Protein AF-A0A397F4S8-F1 (afdb_monomer_lite)

Foldseek 3Di:
DDADQPPRADDDPDDDDPQADPDQEDEAEDAEQFQLRHVLVVVVVVVVNPHNAYEYEYAEYEPNSVVVSCVRCVRYHYDYNYYAHDADPSRAGVVHDPDPVCVVPVVPPVVCVVPDDDDDDDDDDD

Secondary structure (DSSP, 8-state):
-EE-TTT--EE-------SS---SEEEEE-SEESSSHHHHHHHHHHHHHT-SEEEEEEEEEEHHHHHHHHHH-TT-EEEEEEEESEE-TTS-EESS-S-HHHHHHT--TTTTTTTT----PPP---

Organism: Aphanomyces astaci (NCBI:txid112090)

Radius of gyration: 17.01 Å; chains: 1; bounding box: 32×42×45 Å

Sequence (126 aa):
MYRNSNSLLPVQYYNKLPKECHIDCAIVLEPLINTAGTIIATVAILKVWGVSQIKIISTIASKDGLKDLFAKHPDVEVIVAAIDDTLSESGVIVPGLGDAGDRQFDTDVHHISENGGNHKRKHSEE

pLDDT: mean 86.49, std 18.73, range [33.94, 98.81]

Structure (mmCIF, N/CA/C/O backbone):
data_AF-A0A397F4S8-F1
#
_entry.id   AF-A0A397F4S8-F1
#
loop_
_atom_site.group_PDB
_atom_site.id
_atom_site.type_symbol
_atom_site.label_atom_id
_atom_site.label_alt_id
_atom_site.label_comp_id
_atom_site.label_asym_id
_atom_site.label_entity_id
_atom_site.label_seq_id
_atom_site.pdbx_PDB_ins_code
_atom_site.Cartn_x
_atom_site.Cartn_y
_atom_site.Cartn_z
_atom_site.occupancy
_atom_site.B_iso_or_equiv
_atom_site.auth_seq_id
_atom_site.auth_comp_id
_atom_site.auth_asym_id
_atom_site.auth_atom_id
_atom_site.pdbx_PDB_model_num
ATOM 1 N N . MET A 1 1 ? 1.514 10.896 2.230 1.00 87.50 1 MET A N 1
ATOM 2 C CA . MET A 1 1 ? 2.889 10.354 2.160 1.00 87.50 1 MET A CA 1
ATOM 3 C C . MET A 1 1 ? 3.549 10.871 0.898 1.00 87.50 1 MET A C 1
ATOM 5 O O . MET A 1 1 ? 2.827 11.134 -0.051 1.00 87.50 1 MET A O 1
ATOM 9 N N . TYR A 1 2 ? 4.871 10.996 0.872 1.00 85.06 2 TYR A N 1
ATOM 10 C CA . TYR A 1 2 ? 5.637 11.044 -0.379 1.00 85.06 2 TYR A CA 1
ATOM 11 C C . TYR A 1 2 ? 6.850 10.119 -0.265 1.00 85.06 2 TYR A C 1
ATOM 13 O O . TYR A 1 2 ? 7.223 9.719 0.841 1.00 85.06 2 TYR A O 1
ATOM 21 N N . ARG A 1 3 ? 7.447 9.757 -1.400 1.00 80.75 3 ARG A N 1
ATOM 22 C CA . ARG A 1 3 ? 8.646 8.919 -1.448 1.00 80.75 3 ARG A CA 1
ATOM 23 C C . ARG A 1 3 ? 9.876 9.808 -1.577 1.00 80.75 3 ARG A C 1
ATOM 25 O O . ARG A 1 3 ? 9.936 10.643 -2.475 1.00 80.75 3 ARG A O 1
ATOM 32 N N . ASN A 1 4 ? 10.858 9.634 -0.699 1.00 81.69 4 ASN A N 1
ATOM 33 C CA . ASN A 1 4 ? 12.148 10.291 -0.884 1.00 81.69 4 ASN A CA 1
ATOM 34 C C . ASN A 1 4 ? 12.861 9.661 -2.093 1.00 81.69 4 ASN A C 1
ATOM 36 O O . ASN A 1 4 ? 13.007 8.441 -2.148 1.00 81.69 4 ASN A O 1
ATOM 40 N N . SER A 1 5 ? 13.310 10.474 -3.047 1.00 75.19 5 SER A N 1
ATOM 41 C CA . SER A 1 5 ? 13.925 9.998 -4.294 1.00 75.19 5 SER A CA 1
ATOM 42 C C . SER A 1 5 ? 15.255 9.266 -4.090 1.00 75.19 5 SER A C 1
ATOM 44 O O . SER A 1 5 ? 15.596 8.406 -4.893 1.00 75.19 5 SER A O 1
ATOM 46 N N . ASN A 1 6 ? 15.990 9.569 -3.015 1.00 76.56 6 ASN A N 1
ATOM 47 C CA . ASN A 1 6 ? 17.304 8.984 -2.746 1.00 76.56 6 ASN A CA 1
ATOM 48 C C . ASN A 1 6 ? 17.209 7.694 -1.924 1.00 76.56 6 ASN A C 1
ATOM 50 O O . ASN A 1 6 ? 17.920 6.735 -2.199 1.00 76.56 6 ASN A O 1
ATOM 54 N N . SER A 1 7 ? 16.358 7.667 -0.892 1.00 77.94 7 SER A N 1
ATOM 55 C CA . SER A 1 7 ? 16.240 6.507 0.006 1.00 77.94 7 SER A CA 1
ATOM 56 C C . SER A 1 7 ? 15.108 5.554 -0.363 1.00 77.94 7 SER A C 1
ATOM 58 O O . SER A 1 7 ? 15.044 4.452 0.174 1.00 77.94 7 SER A O 1
ATOM 60 N N . LEU A 1 8 ? 14.187 5.986 -1.230 1.00 71.75 8 LEU A N 1
ATOM 61 C CA . LEU A 1 8 ? 12.955 5.280 -1.582 1.00 71.75 8 LEU A CA 1
ATOM 62 C C . LEU A 1 8 ? 12.014 5.005 -0.396 1.00 71.75 8 LEU A C 1
ATOM 64 O O . LEU A 1 8 ? 11.013 4.301 -0.566 1.00 71.75 8 LEU A O 1
ATOM 68 N N . LEU A 1 9 ? 12.298 5.589 0.773 1.00 80.00 9 LEU A N 1
ATOM 69 C CA . LEU A 1 9 ? 11.508 5.438 1.988 1.00 80.00 9 LEU A CA 1
ATOM 70 C C . LEU A 1 9 ? 10.304 6.394 1.996 1.00 80.00 9 LEU A C 1
ATOM 72 O O . LEU A 1 9 ? 10.394 7.516 1.478 1.00 80.00 9 LEU A O 1
ATOM 76 N N . PRO A 1 10 ? 9.181 5.975 2.605 1.00 85.12 10 PRO A N 1
ATOM 77 C CA . PRO A 1 10 ? 8.017 6.828 2.779 1.00 85.12 10 PRO A CA 1
ATOM 78 C C . PRO A 1 10 ? 8.275 7.902 3.841 1.00 85.12 10 PRO A C 1
ATOM 80 O O . PRO A 1 10 ? 8.809 7.624 4.914 1.00 85.12 10 PRO A O 1
ATOM 83 N N . VAL A 1 11 ? 7.835 9.126 3.560 1.00 88.06 11 VAL A N 1
ATOM 84 C CA . VAL A 1 11 ? 7.856 10.250 4.500 1.00 88.06 11 VAL A CA 1
ATOM 85 C C . VAL A 1 11 ? 6.435 10.778 4.692 1.00 88.06 11 VAL A C 1
ATOM 87 O O . VAL A 1 11 ? 5.714 11.082 3.730 1.00 88.06 11 VAL A O 1
ATOM 90 N N . GLN A 1 12 ? 6.018 10.903 5.953 1.00 91.56 12 GLN A N 1
ATOM 91 C CA . GLN A 1 12 ? 4.735 11.505 6.297 1.00 91.56 12 GLN A CA 1
ATOM 92 C C . GLN A 1 12 ? 4.824 13.024 6.175 1.00 91.56 12 GLN A C 1
ATOM 94 O O . GLN A 1 12 ? 5.394 13.694 7.025 1.00 91.56 12 GLN A O 1
ATOM 99 N N . TYR A 1 13 ? 4.226 13.558 5.113 1.00 92.44 13 TYR A N 1
ATOM 100 C CA . TYR A 1 13 ? 4.112 15.002 4.897 1.00 92.44 13 TYR A CA 1
ATOM 101 C C . TYR A 1 13 ? 2.849 15.602 5.526 1.00 92.44 13 TYR A C 1
ATOM 103 O O . TYR A 1 13 ? 2.898 16.656 6.146 1.00 92.44 13 TYR A O 1
ATOM 111 N N . TYR A 1 14 ? 1.715 14.913 5.399 1.00 94.81 14 TYR A N 1
ATOM 112 C CA . TYR A 1 14 ? 0.423 15.394 5.877 1.00 94.81 14 TYR A CA 1
ATOM 113 C C . TYR A 1 14 ? -0.446 14.229 6.348 1.00 94.81 14 TYR A C 1
ATOM 115 O O . TYR A 1 14 ? -0.464 13.171 5.714 1.00 94.81 14 TYR A O 1
ATOM 123 N N . ASN A 1 15 ? -1.160 14.435 7.455 1.00 94.50 15 ASN A N 1
ATOM 124 C CA . ASN A 1 15 ? -2.146 13.510 8.000 1.00 94.50 15 ASN A CA 1
ATOM 125 C C . ASN A 1 15 ? -3.276 14.326 8.648 1.00 94.50 15 ASN A C 1
ATOM 127 O O . ASN A 1 15 ? -3.011 15.195 9.477 1.00 94.50 15 ASN A O 1
ATOM 131 N N . LYS A 1 16 ? -4.521 14.055 8.246 1.00 95.75 16 LYS A N 1
ATOM 132 C CA . LYS A 1 16 ? -5.729 14.737 8.737 1.00 95.75 16 LYS A CA 1
ATOM 133 C C . LYS A 1 16 ? -6.779 13.759 9.261 1.00 95.75 16 LYS A C 1
ATOM 135 O O . LYS A 1 16 ? -7.976 14.026 9.160 1.00 95.75 16 LYS A O 1
ATOM 140 N N . LEU A 1 17 ? -6.344 12.608 9.767 1.00 96.75 17 LEU A N 1
ATOM 141 C CA . LEU A 1 17 ? -7.247 11.700 10.459 1.00 96.75 17 LEU A CA 1
ATOM 142 C C . LEU A 1 17 ? -7.894 12.430 11.653 1.00 96.75 17 LEU A C 1
ATOM 144 O O . LEU A 1 17 ? -7.229 13.240 12.311 1.00 96.75 17 LEU A O 1
ATOM 148 N N . PRO A 1 18 ? -9.185 12.184 11.934 1.00 95.75 18 PRO A N 1
ATOM 149 C CA . PRO A 1 18 ? -9.815 12.643 13.166 1.00 95.75 18 PRO A CA 1
ATOM 150 C C . PRO A 1 18 ? -9.013 12.212 14.400 1.00 95.75 18 PRO A C 1
ATOM 152 O O . PRO A 1 18 ? -8.300 11.213 14.366 1.00 95.75 18 PRO A O 1
ATOM 155 N N . LYS A 1 19 ? -9.145 12.939 15.515 1.00 95.06 19 LYS A N 1
ATOM 156 C CA . LYS A 1 19 ? -8.425 12.599 16.758 1.00 95.06 19 LYS A CA 1
ATOM 157 C C . LYS A 1 19 ? -8.774 11.205 17.285 1.00 95.06 19 LYS A C 1
ATOM 159 O O . LYS A 1 19 ? -7.918 10.552 17.869 1.00 95.06 19 LYS A O 1
ATOM 164 N N . GLU A 1 20 ? -10.011 10.776 17.065 1.00 95.69 20 GLU A N 1
ATOM 165 C CA . GLU A 1 20 ? -10.548 9.492 17.503 1.00 95.69 20 GLU A CA 1
ATOM 166 C C . GLU A 1 20 ? -11.076 8.713 16.294 1.00 95.69 20 GLU A C 1
ATOM 168 O O . GLU A 1 20 ? -11.628 9.296 15.355 1.00 95.69 20 GLU A O 1
ATOM 173 N N . CYS A 1 21 ? -10.887 7.395 16.302 1.00 96.94 21 CYS A N 1
ATOM 174 C CA . CYS A 1 21 ? -11.412 6.516 15.267 1.00 96.94 21 CYS A CA 1
ATOM 175 C C . CYS A 1 21 ? -12.827 6.058 15.639 1.00 96.94 21 CYS A C 1
ATOM 177 O O . CYS A 1 21 ? -13.024 5.358 16.630 1.00 96.94 21 CYS A O 1
ATOM 179 N N . HIS A 1 22 ? -13.812 6.454 14.831 1.00 96.06 22 HIS A N 1
ATOM 180 C CA . HIS A 1 22 ? -15.219 6.055 14.979 1.00 96.06 22 HIS A CA 1
ATOM 181 C C . HIS A 1 22 ? -15.742 5.308 13.746 1.00 96.06 22 HIS A C 1
ATOM 183 O O . HIS A 1 22 ? -16.940 5.320 13.473 1.00 96.06 22 HIS A O 1
ATOM 189 N N . ILE A 1 23 ? -14.838 4.728 12.956 1.00 96.31 23 ILE A N 1
ATOM 190 C CA . ILE A 1 23 ? -15.185 3.953 11.767 1.00 96.31 23 ILE A CA 1
ATOM 191 C C . ILE A 1 23 ? -14.646 2.537 11.910 1.00 96.31 23 ILE A C 1
ATOM 193 O O . ILE A 1 23 ? -13.576 2.330 12.477 1.00 96.31 23 ILE A O 1
ATOM 197 N N . ASP A 1 24 ? -15.357 1.579 11.330 1.00 96.00 24 ASP A N 1
ATOM 198 C CA . ASP A 1 24 ? -14.953 0.174 11.383 1.00 96.00 24 ASP A CA 1
ATOM 199 C C . ASP A 1 24 ? -14.034 -0.211 10.215 1.00 96.00 24 ASP A C 1
ATOM 201 O O . ASP A 1 24 ? -13.190 -1.092 10.343 1.00 96.00 24 ASP A O 1
ATOM 205 N N . CYS A 1 25 ? -14.158 0.466 9.069 1.00 97.94 25 CYS A N 1
ATOM 206 C CA . CYS A 1 25 ? -13.406 0.138 7.860 1.00 97.94 25 CYS A CA 1
ATOM 207 C C . CYS A 1 25 ? -12.764 1.377 7.233 1.00 97.94 25 CYS A C 1
ATOM 209 O O . CYS A 1 25 ? -13.452 2.335 6.880 1.00 97.94 25 CYS A O 1
ATOM 211 N N . ALA A 1 26 ? -11.452 1.319 7.013 1.00 98.25 26 ALA A N 1
ATOM 212 C CA . ALA A 1 26 ? -10.716 2.272 6.193 1.00 98.25 26 ALA A CA 1
ATOM 213 C C . ALA A 1 26 ? -10.454 1.677 4.805 1.00 98.25 26 ALA A C 1
ATOM 215 O O . ALA A 1 26 ? -9.978 0.548 4.683 1.00 98.25 26 ALA A O 1
ATOM 216 N N . ILE A 1 27 ? -10.736 2.452 3.758 1.00 98.50 27 ILE A N 1
ATOM 217 C CA . ILE A 1 27 ? -10.388 2.106 2.377 1.00 98.50 27 ILE A CA 1
ATOM 218 C C . ILE A 1 27 ? -9.244 3.018 1.943 1.00 98.50 27 ILE A C 1
ATOM 220 O O . ILE A 1 27 ? -9.407 4.236 1.882 1.00 98.50 27 ILE A O 1
ATOM 224 N N . VAL A 1 28 ? -8.089 2.430 1.648 1.00 98.31 28 VAL A N 1
ATOM 225 C CA . VAL A 1 28 ? -6.920 3.140 1.129 1.00 98.31 28 VAL A CA 1
ATOM 226 C C . VAL A 1 28 ? -6.917 3.043 -0.389 1.00 98.31 28 VAL A C 1
ATOM 228 O O . VAL A 1 28 ? -6.953 1.945 -0.944 1.00 98.31 28 VAL A O 1
ATOM 231 N N . LEU A 1 29 ? -6.872 4.195 -1.053 1.00 97.94 29 LEU A N 1
ATOM 232 C CA . LEU A 1 29 ? -6.755 4.292 -2.504 1.00 97.94 29 LEU A CA 1
ATOM 233 C C . LEU A 1 29 ? -5.288 4.538 -2.856 1.00 97.94 29 LEU A C 1
ATOM 235 O O . LEU A 1 29 ? -4.753 5.603 -2.557 1.00 97.94 29 LEU A O 1
ATOM 239 N N . GLU A 1 30 ? -4.649 3.548 -3.468 1.00 96.06 30 GLU A N 1
ATOM 240 C CA . GLU A 1 30 ? -3.234 3.583 -3.839 1.00 96.06 30 GLU A CA 1
ATOM 241 C C . GLU A 1 30 ? -3.115 3.150 -5.304 1.00 96.06 30 GLU A C 1
ATOM 243 O O . GLU A 1 30 ? -3.223 1.955 -5.583 1.00 96.06 30 GLU A O 1
ATOM 248 N N . PRO A 1 31 ? -2.914 4.070 -6.266 1.00 95.12 31 PRO A N 1
ATOM 249 C CA . PRO A 1 31 ? -2.907 3.719 -7.685 1.00 95.12 31 PRO A CA 1
ATOM 250 C C . PRO A 1 31 ? -1.912 2.608 -8.035 1.00 95.12 31 PRO A C 1
ATOM 252 O O . PRO A 1 31 ? -2.223 1.773 -8.887 1.00 95.12 31 PRO A O 1
ATOM 255 N N . LEU A 1 32 ? -0.755 2.585 -7.358 1.00 95.25 32 LEU A N 1
ATOM 256 C CA . LEU A 1 32 ? 0.338 1.657 -7.627 1.00 95.25 32 LEU A CA 1
ATOM 257 C C . LEU A 1 32 ? 0.968 1.086 -6.354 1.00 95.25 32 LEU A C 1
ATOM 259 O O . LEU A 1 32 ? 1.485 1.820 -5.514 1.00 95.25 32 LEU A O 1
ATOM 263 N N . ILE A 1 33 ? 1.036 -0.242 -6.258 1.00 96.56 33 ILE A N 1
ATOM 264 C CA . ILE A 1 33 ? 1.804 -0.931 -5.211 1.00 96.56 33 ILE A CA 1
ATOM 265 C C . ILE A 1 33 ? 3.122 -1.440 -5.811 1.00 96.56 33 ILE A C 1
ATOM 267 O O . ILE A 1 33 ? 3.230 -2.593 -6.232 1.00 96.56 33 ILE A O 1
ATOM 271 N N . ASN A 1 34 ? 4.138 -0.565 -5.843 1.00 94.94 34 ASN A N 1
ATOM 272 C CA . ASN A 1 34 ? 5.494 -0.906 -6.298 1.00 94.94 34 ASN A CA 1
ATOM 273 C C . ASN A 1 34 ? 6.231 -1.708 -5.211 1.00 94.94 34 ASN A C 1
ATOM 275 O O . ASN A 1 34 ? 5.891 -2.850 -4.954 1.00 94.94 34 ASN A O 1
ATOM 279 N N . THR A 1 35 ? 7.181 -1.105 -4.489 1.00 93.75 35 THR A N 1
ATOM 280 C CA . THR A 1 35 ? 7.921 -1.747 -3.381 1.00 93.75 35 THR A CA 1
ATOM 281 C C . THR A 1 35 ? 7.136 -1.783 -2.060 1.00 93.75 35 THR A C 1
ATOM 283 O O . THR A 1 35 ? 7.721 -1.937 -0.995 1.00 93.75 35 THR A O 1
ATOM 286 N N . ALA A 1 36 ? 5.833 -1.491 -2.099 1.00 95.44 36 ALA A N 1
ATOM 287 C CA . ALA A 1 36 ? 4.904 -1.408 -0.966 1.00 95.44 36 ALA A CA 1
ATOM 288 C C . ALA A 1 36 ? 5.259 -0.482 0.223 1.00 95.44 36 ALA A C 1
ATOM 290 O O . ALA A 1 36 ? 4.459 -0.355 1.147 1.00 95.44 36 ALA A O 1
ATOM 291 N N . GLY A 1 37 ? 6.391 0.228 0.213 1.00 94.06 37 GLY A N 1
ATOM 292 C CA . GLY A 1 37 ? 6.833 1.048 1.350 1.00 94.06 37 GLY A CA 1
ATOM 293 C C . GLY A 1 37 ? 5.789 2.072 1.818 1.00 94.06 37 GLY A C 1
ATOM 294 O O . GLY A 1 37 ? 5.485 2.151 3.008 1.00 94.06 37 GLY A O 1
ATOM 295 N N . THR A 1 38 ? 5.183 2.809 0.882 1.00 95.00 38 THR A N 1
ATOM 296 C CA . THR A 1 38 ? 4.136 3.803 1.179 1.00 95.00 38 THR A CA 1
ATOM 297 C C . THR A 1 38 ? 2.885 3.175 1.783 1.00 95.00 38 THR A C 1
ATOM 299 O O . THR A 1 38 ? 2.370 3.678 2.787 1.00 95.00 38 THR A O 1
ATOM 302 N N . ILE A 1 39 ? 2.398 2.075 1.203 1.00 97.56 39 ILE A N 1
ATOM 303 C CA . ILE A 1 39 ? 1.163 1.445 1.667 1.00 97.56 39 ILE A CA 1
ATOM 304 C C . ILE A 1 39 ? 1.364 0.743 3.015 1.00 97.56 39 ILE A C 1
ATOM 306 O O . ILE A 1 39 ? 0.509 0.864 3.884 1.00 97.56 39 ILE A O 1
ATOM 310 N N . ILE A 1 40 ? 2.530 0.133 3.256 1.00 98.12 40 ILE A N 1
ATOM 311 C CA . ILE A 1 40 ? 2.907 -0.433 4.562 1.00 98.12 40 ILE A CA 1
ATOM 312 C C . ILE A 1 40 ? 2.914 0.660 5.640 1.00 98.12 40 ILE A C 1
ATOM 314 O O . ILE A 1 40 ? 2.295 0.504 6.691 1.00 98.12 40 ILE A O 1
ATOM 318 N N . ALA A 1 41 ? 3.550 1.806 5.375 1.00 96.94 41 ALA A N 1
ATOM 319 C CA . ALA A 1 41 ? 3.557 2.920 6.324 1.00 96.94 41 ALA A CA 1
ATOM 320 C C . ALA A 1 41 ? 2.143 3.474 6.583 1.00 96.94 41 ALA A C 1
ATOM 322 O O . ALA A 1 41 ? 1.789 3.779 7.721 1.00 96.94 41 ALA A O 1
ATOM 323 N N . THR A 1 42 ? 1.318 3.568 5.538 1.00 97.88 42 THR A N 1
ATOM 324 C CA . THR A 1 42 ? -0.077 4.021 5.645 1.00 97.88 42 THR A CA 1
ATOM 325 C C . THR A 1 42 ? -0.924 3.062 6.483 1.00 97.88 42 THR A C 1
ATOM 327 O O . THR A 1 42 ? -1.640 3.507 7.380 1.00 97.88 42 THR A O 1
ATOM 330 N N . VAL A 1 43 ? -0.810 1.751 6.254 1.00 98.31 43 VAL A N 1
ATOM 331 C CA . VAL A 1 43 ? -1.500 0.724 7.048 1.00 98.31 43 VAL A CA 1
ATOM 332 C C . VAL A 1 43 ? -1.076 0.798 8.514 1.00 98.31 43 VAL A C 1
ATOM 334 O O . VAL A 1 43 ? -1.936 0.787 9.392 1.00 98.31 43 VAL A O 1
ATOM 337 N N . ALA A 1 44 ? 0.222 0.936 8.800 1.00 97.75 44 ALA A N 1
ATOM 338 C CA . ALA A 1 44 ? 0.712 1.079 10.169 1.00 97.75 44 ALA A CA 1
ATOM 339 C C . ALA A 1 44 ? 0.086 2.289 10.888 1.00 97.75 44 ALA A C 1
ATOM 341 O O . ALA A 1 44 ? -0.348 2.166 12.032 1.00 97.75 44 ALA A O 1
ATOM 342 N N . ILE A 1 45 ? -0.034 3.433 10.207 1.00 97.44 45 ILE A N 1
ATOM 343 C CA . ILE A 1 45 ? -0.697 4.629 10.751 1.00 97.44 45 ILE A CA 1
ATOM 344 C C . ILE A 1 45 ? -2.176 4.381 11.028 1.00 97.44 45 ILE A C 1
ATOM 346 O O . ILE A 1 45 ? -2.661 4.771 12.085 1.00 97.44 45 ILE A O 1
ATOM 350 N N . LEU A 1 46 ? -2.896 3.736 10.108 1.00 98.06 46 LEU A N 1
ATOM 351 C CA . LEU A 1 46 ? -4.319 3.447 10.290 1.00 98.06 46 LEU A CA 1
ATOM 352 C C . LEU A 1 46 ? -4.563 2.491 11.463 1.00 98.06 46 LEU A C 1
ATOM 354 O O . LEU A 1 46 ? -5.484 2.712 12.248 1.00 98.06 46 LEU A O 1
ATOM 358 N N . LYS A 1 47 ? -3.701 1.485 11.641 1.00 97.62 47 LYS A N 1
ATOM 359 C CA . LYS A 1 47 ? -3.762 0.590 12.804 1.00 97.62 47 LYS A CA 1
ATOM 360 C C . LYS A 1 47 ? -3.505 1.328 14.115 1.00 97.62 47 LYS A C 1
ATOM 362 O O . LYS A 1 47 ? -4.223 1.104 15.080 1.00 97.62 47 LYS A O 1
ATOM 367 N N . VAL A 1 48 ? -2.517 2.228 14.146 1.00 97.19 48 VAL A N 1
ATOM 368 C CA . VAL A 1 48 ? -2.260 3.087 15.318 1.00 97.19 48 VAL A CA 1
ATOM 369 C C . VAL A 1 48 ? -3.435 4.028 15.584 1.00 97.19 48 VAL A C 1
ATOM 371 O O . VAL A 1 48 ? -3.767 4.273 16.739 1.00 97.19 48 VAL A O 1
ATOM 374 N N . TRP A 1 49 ? -4.081 4.535 14.533 1.00 98.00 49 TRP A N 1
ATOM 375 C CA . TRP A 1 49 ? -5.278 5.365 14.655 1.00 98.00 49 TRP A CA 1
ATOM 376 C C . TRP A 1 49 ? -6.471 4.599 15.249 1.00 98.00 49 TRP A C 1
ATOM 378 O O . TRP A 1 49 ? -7.305 5.207 15.915 1.00 98.00 49 TRP A O 1
ATOM 388 N N . GLY A 1 50 ? -6.515 3.274 15.077 1.00 97.94 50 GLY A N 1
ATOM 389 C CA . GLY A 1 50 ? -7.446 2.383 15.774 1.00 97.94 50 GLY A CA 1
ATOM 390 C C . GLY A 1 50 ? -8.534 1.761 14.901 1.00 97.94 50 GLY A C 1
ATOM 391 O O . GLY A 1 50 ? -9.459 1.164 15.445 1.00 97.94 50 GLY A O 1
ATOM 392 N N . VAL A 1 51 ? -8.446 1.874 13.569 1.00 98.19 51 VAL A N 1
ATOM 393 C CA . VAL A 1 51 ? -9.419 1.219 12.679 1.00 98.19 51 VAL A CA 1
ATOM 394 C C . VAL A 1 51 ? -9.237 -0.300 12.705 1.00 98.19 51 VAL A C 1
ATOM 396 O O . VAL A 1 51 ? -8.109 -0.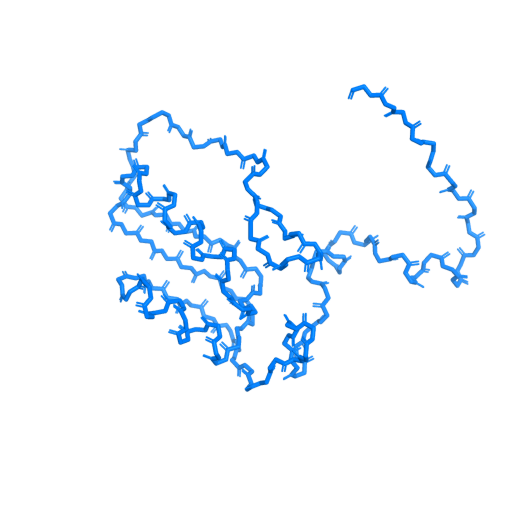797 12.707 1.00 98.19 51 VAL A O 1
ATOM 399 N N . SER A 1 52 ? -10.344 -1.042 12.716 1.00 96.06 52 SER A N 1
ATOM 400 C CA . SER A 1 52 ? -10.335 -2.502 12.854 1.00 96.06 52 SER A CA 1
ATOM 401 C C . SER A 1 52 ? -10.181 -3.238 11.522 1.00 96.06 52 SER A C 1
ATOM 403 O O . SER A 1 52 ? -9.550 -4.293 11.483 1.00 96.06 52 SER A O 1
ATOM 405 N N . GLN A 1 53 ? -10.707 -2.684 10.426 1.00 98.38 53 GLN A N 1
ATOM 406 C CA . GLN A 1 53 ? -10.597 -3.256 9.086 1.00 98.38 53 GLN A CA 1
ATOM 407 C C . GLN A 1 53 ? -9.939 -2.279 8.108 1.00 98.38 53 GLN A C 1
ATOM 409 O O . GLN A 1 53 ? -10.297 -1.103 8.033 1.00 98.38 53 GLN A O 1
ATOM 414 N N . ILE A 1 54 ? -8.990 -2.778 7.314 1.00 98.75 54 ILE A N 1
ATOM 415 C CA . ILE A 1 54 ? -8.318 -1.996 6.273 1.00 98.75 54 ILE A CA 1
ATOM 416 C C . ILE A 1 54 ? -8.426 -2.736 4.943 1.00 98.75 54 ILE A C 1
ATOM 418 O O . ILE A 1 54 ? -8.000 -3.887 4.822 1.00 98.75 54 ILE A O 1
ATOM 422 N N . LYS A 1 55 ? -8.971 -2.047 3.941 1.00 98.81 55 LYS A N 1
ATOM 423 C CA . LYS A 1 55 ? -9.005 -2.493 2.549 1.00 98.81 55 LYS A CA 1
ATOM 424 C C . LYS A 1 55 ? -8.148 -1.574 1.697 1.00 98.81 55 LYS A C 1
ATOM 426 O O . LYS A 1 55 ? -8.167 -0.361 1.884 1.00 98.81 55 LYS A O 1
ATOM 431 N N . ILE A 1 56 ? -7.425 -2.140 0.747 1.00 98.81 56 ILE A N 1
ATOM 432 C CA . ILE A 1 56 ? -6.559 -1.409 -0.173 1.00 98.81 56 ILE A CA 1
ATOM 433 C C . ILE A 1 56 ? -7.082 -1.646 -1.583 1.00 98.81 56 ILE A C 1
ATOM 435 O O . ILE A 1 56 ? -7.264 -2.791 -1.991 1.00 98.81 56 ILE A O 1
ATOM 439 N N . ILE A 1 57 ? -7.321 -0.565 -2.320 1.00 98.69 57 ILE A N 1
ATOM 440 C CA . ILE A 1 57 ? -7.738 -0.613 -3.721 1.00 98.69 57 ILE A CA 1
ATOM 441 C C . ILE A 1 57 ? -6.615 -0.032 -4.569 1.00 98.69 57 ILE A C 1
ATOM 443 O O . ILE A 1 57 ? -6.182 1.100 -4.336 1.00 98.69 57 ILE A O 1
ATOM 447 N N . SER A 1 58 ? -6.166 -0.812 -5.551 1.00 98.06 58 SER A N 1
ATOM 448 C CA . SER A 1 58 ? -5.079 -0.437 -6.448 1.00 98.06 58 SER A CA 1
ATOM 449 C C . SER A 1 58 ? -5.354 -0.817 -7.89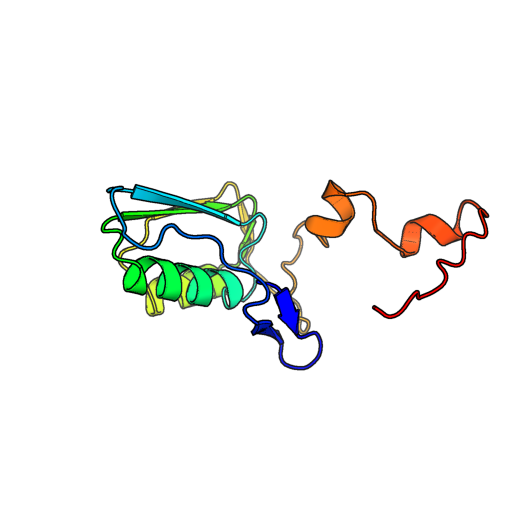8 1.00 98.06 58 SER A C 1
ATOM 451 O O . SER A 1 58 ? -6.083 -1.768 -8.185 1.00 98.06 58 SER A O 1
ATOM 453 N N . THR A 1 59 ? -4.761 -0.078 -8.831 1.00 97.00 59 THR A N 1
ATOM 454 C CA . THR A 1 59 ? -4.868 -0.386 -10.259 1.00 97.00 59 THR A CA 1
ATOM 455 C C . THR A 1 59 ? -3.869 -1.476 -10.634 1.00 97.00 59 THR A C 1
ATOM 457 O O . THR A 1 59 ? -4.255 -2.483 -11.224 1.00 97.00 59 THR A O 1
ATOM 460 N N . ILE A 1 60 ? -2.595 -1.301 -10.262 1.00 97.00 60 ILE A N 1
ATOM 461 C CA . ILE A 1 60 ? -1.515 -2.250 -10.562 1.00 97.00 60 ILE A CA 1
ATOM 462 C C . ILE A 1 60 ? -0.660 -2.465 -9.314 1.00 97.00 60 ILE A C 1
ATOM 464 O O . ILE A 1 60 ? -0.268 -1.513 -8.638 1.00 97.00 60 ILE A O 1
ATOM 468 N N . ALA A 1 61 ? -0.318 -3.718 -9.036 1.00 97.44 61 ALA A N 1
ATOM 469 C CA . ALA A 1 61 ? 0.639 -4.078 -8.000 1.00 97.44 61 ALA A CA 1
ATOM 470 C C . ALA A 1 61 ? 1.748 -4.966 -8.566 1.00 97.44 61 ALA A C 1
ATOM 472 O O . ALA A 1 61 ? 1.511 -5.756 -9.476 1.00 97.44 61 ALA A O 1
ATOM 473 N N . SER A 1 62 ? 2.951 -4.879 -8.000 1.00 96.81 62 SER A N 1
ATOM 474 C CA . SER A 1 62 ? 3.988 -5.879 -8.266 1.00 96.81 62 SER A CA 1
ATOM 475 C C . SER A 1 62 ? 3.822 -7.104 -7.367 1.00 96.81 62 SER A C 1
ATOM 477 O O . SER A 1 62 ? 3.386 -6.983 -6.216 1.00 96.81 62 SER A O 1
ATOM 479 N N . LYS A 1 63 ? 4.229 -8.283 -7.857 1.00 95.25 63 LYS A N 1
ATOM 480 C CA . LYS A 1 63 ? 4.303 -9.508 -7.039 1.00 95.25 63 LYS A CA 1
ATOM 481 C C . LYS A 1 63 ? 5.121 -9.305 -5.757 1.00 95.25 63 LYS A C 1
ATOM 483 O O . LYS A 1 63 ? 4.661 -9.687 -4.680 1.00 95.25 63 LYS A O 1
ATOM 488 N N . ASP A 1 64 ? 6.291 -8.677 -5.859 1.00 94.81 64 ASP A N 1
ATOM 489 C CA . ASP A 1 64 ? 7.170 -8.424 -4.710 1.00 94.81 64 ASP A CA 1
ATOM 490 C C . ASP A 1 64 ? 6.554 -7.429 -3.719 1.00 94.81 64 ASP A C 1
ATOM 492 O O . ASP A 1 64 ? 6.564 -7.668 -2.513 1.00 94.81 64 ASP A O 1
ATOM 496 N N . GLY A 1 65 ? 5.915 -6.368 -4.216 1.00 95.88 65 GLY A N 1
ATOM 497 C CA . GLY A 1 65 ? 5.186 -5.414 -3.383 1.00 95.88 65 GLY A CA 1
ATOM 498 C C . GLY A 1 65 ? 4.065 -6.060 -2.577 1.00 95.88 65 GLY A C 1
ATOM 499 O O . GLY A 1 65 ? 3.952 -5.830 -1.374 1.00 95.88 65 GLY A O 1
ATOM 500 N N . LEU A 1 66 ? 3.245 -6.902 -3.213 1.00 97.88 66 LEU A N 1
ATOM 501 C CA . LEU A 1 66 ? 2.191 -7.635 -2.508 1.00 97.88 66 LEU A CA 1
ATOM 502 C C . LEU A 1 66 ? 2.771 -8.591 -1.465 1.00 97.88 66 LEU A C 1
ATOM 504 O O . LEU A 1 66 ? 2.268 -8.650 -0.344 1.00 97.88 66 LEU A O 1
ATOM 508 N N . LYS A 1 67 ? 3.845 -9.310 -1.806 1.00 97.44 67 LYS A N 1
ATOM 509 C CA . LYS A 1 67 ? 4.532 -10.209 -0.874 1.00 97.44 67 LYS A CA 1
ATOM 510 C C . LYS A 1 67 ? 5.017 -9.461 0.369 1.00 97.44 67 LYS A C 1
ATOM 512 O O . LYS A 1 67 ? 4.761 -9.920 1.481 1.00 97.44 67 LYS A O 1
ATOM 517 N N . ASP A 1 68 ? 5.660 -8.311 0.196 1.00 97.06 68 ASP A N 1
ATOM 518 C CA . ASP A 1 68 ? 6.160 -7.497 1.306 1.00 97.06 68 ASP A CA 1
ATOM 519 C C . ASP A 1 68 ? 5.023 -6.909 2.149 1.00 97.06 68 ASP A C 1
ATOM 521 O O . ASP A 1 68 ? 5.083 -6.935 3.383 1.00 97.06 68 ASP A O 1
ATOM 525 N N . LEU A 1 69 ? 3.956 -6.432 1.498 1.00 98.38 69 LEU A N 1
ATOM 526 C CA . LEU A 1 69 ? 2.760 -5.939 2.175 1.00 98.38 69 LEU A CA 1
ATOM 527 C C . LEU A 1 69 ? 2.136 -7.027 3.054 1.00 98.38 69 LEU A C 1
ATOM 529 O O . LEU A 1 69 ? 1.949 -6.800 4.248 1.00 98.38 69 LEU A O 1
ATOM 533 N N . PHE A 1 70 ? 1.868 -8.213 2.506 1.00 98.56 70 PHE A N 1
ATOM 534 C CA . PHE A 1 70 ? 1.249 -9.305 3.262 1.00 98.56 70 PHE A CA 1
ATOM 535 C C . PHE A 1 70 ? 2.180 -9.905 4.318 1.00 98.56 70 PHE A C 1
ATOM 537 O O . PHE A 1 70 ? 1.707 -10.356 5.358 1.00 98.56 70 PHE A O 1
ATOM 544 N N . ALA A 1 71 ? 3.501 -9.858 4.119 1.00 98.50 71 ALA A N 1
ATOM 545 C CA . ALA A 1 71 ? 4.458 -10.248 5.153 1.00 98.50 71 ALA A CA 1
ATOM 546 C C . ALA A 1 71 ? 4.407 -9.320 6.382 1.00 98.50 71 ALA A C 1
ATOM 548 O O . ALA A 1 71 ? 4.674 -9.761 7.500 1.00 98.50 71 ALA A O 1
ATOM 549 N N . LYS A 1 72 ? 4.079 -8.033 6.198 1.00 98.38 72 LYS A N 1
ATOM 550 C CA . LYS A 1 72 ? 3.964 -7.049 7.291 1.00 98.38 72 LYS A CA 1
ATOM 551 C C . LYS A 1 72 ? 2.551 -6.913 7.845 1.00 98.38 72 LYS A C 1
ATOM 553 O O . LYS A 1 72 ? 2.378 -6.668 9.040 1.00 98.38 72 LYS A O 1
ATOM 558 N N . HIS A 1 73 ? 1.554 -7.042 6.986 1.00 98.44 73 HIS A N 1
ATOM 559 C CA . HIS A 1 73 ? 0.153 -6.807 7.294 1.00 98.44 73 HIS A CA 1
ATOM 560 C C . HIS A 1 73 ? -0.707 -7.905 6.650 1.00 98.44 73 HIS A C 1
ATOM 562 O O . HIS A 1 73 ? -1.405 -7.642 5.676 1.00 98.44 73 HIS A O 1
ATOM 568 N N . PRO A 1 74 ? -0.655 -9.148 7.163 1.00 98.25 74 PRO A N 1
ATOM 569 C CA . PRO A 1 74 ? -1.415 -10.274 6.605 1.00 98.25 74 PRO A CA 1
ATOM 570 C C . PRO A 1 74 ? -2.938 -10.139 6.780 1.00 98.25 74 PRO A C 1
ATOM 572 O O . PRO A 1 74 ? -3.699 -10.925 6.230 1.00 98.25 74 PRO A O 1
ATOM 575 N N . ASP A 1 75 ? -3.376 -9.167 7.575 1.00 98.06 75 ASP A N 1
ATOM 576 C CA . ASP A 1 75 ? -4.754 -8.883 7.969 1.00 98.06 75 ASP A CA 1
ATOM 577 C C . ASP A 1 75 ? -5.467 -7.857 7.070 1.00 98.06 75 ASP A C 1
ATOM 579 O O . ASP A 1 75 ? -6.648 -7.586 7.282 1.00 98.06 75 ASP A O 1
ATOM 583 N N . VAL A 1 76 ? -4.783 -7.279 6.076 1.00 98.50 76 VAL A N 1
ATOM 584 C CA . VAL A 1 76 ? -5.414 -6.352 5.121 1.00 98.50 76 VAL A CA 1
ATOM 585 C C . VAL A 1 76 ? -6.017 -7.096 3.936 1.00 98.50 76 VAL A C 1
ATOM 587 O O . VAL A 1 76 ? -5.496 -8.113 3.481 1.00 98.50 76 VAL A O 1
ATOM 590 N N . GLU A 1 77 ? -7.090 -6.545 3.381 1.00 98.62 77 GLU A N 1
ATOM 591 C CA . GLU A 1 77 ? -7.666 -7.008 2.118 1.00 98.62 77 GLU A CA 1
ATOM 592 C C . GLU A 1 77 ? -7.144 -6.131 0.972 1.00 98.62 77 GLU A C 1
ATOM 594 O O . GLU A 1 77 ? -7.216 -4.905 1.057 1.00 98.62 77 GLU A O 1
ATOM 599 N N . VAL A 1 78 ? -6.630 -6.735 -0.103 1.00 98.69 78 VAL A N 1
ATOM 600 C CA . VAL A 1 78 ? -6.138 -6.003 -1.282 1.00 98.69 78 VAL A CA 1
ATOM 601 C C . VAL A 1 78 ? -6.967 -6.383 -2.500 1.00 98.69 78 VAL A C 1
ATOM 603 O O . VAL A 1 78 ? -7.041 -7.553 -2.869 1.00 98.69 78 VAL A O 1
ATOM 606 N N . ILE A 1 79 ? -7.553 -5.377 -3.142 1.00 98.62 79 ILE A N 1
ATOM 607 C CA . ILE A 1 79 ? -8.259 -5.494 -4.415 1.00 98.62 79 ILE A CA 1
ATOM 608 C C . ILE A 1 79 ? -7.400 -4.791 -5.461 1.00 98.62 79 ILE A C 1
ATOM 610 O O . ILE A 1 79 ? -7.166 -3.585 -5.371 1.00 98.62 79 ILE A O 1
ATOM 614 N N . VAL A 1 80 ? -6.921 -5.548 -6.447 1.00 98.06 80 VAL A N 1
ATOM 615 C CA . VAL A 1 80 ? -6.055 -5.029 -7.507 1.00 98.06 80 VAL A CA 1
ATOM 616 C C . VAL A 1 80 ? -6.552 -5.466 -8.880 1.00 98.06 80 VAL A C 1
ATOM 618 O O . VAL A 1 80 ? -6.967 -6.612 -9.047 1.00 98.06 80 VAL A O 1
ATOM 621 N N . ALA A 1 81 ? -6.536 -4.555 -9.856 1.00 97.94 81 ALA A N 1
ATOM 622 C CA . ALA A 1 81 ? -7.003 -4.859 -11.209 1.00 97.94 81 ALA A CA 1
ATOM 623 C C . ALA A 1 81 ? -5.983 -5.678 -12.023 1.00 97.94 81 ALA A C 1
ATOM 625 O O . ALA A 1 81 ? -6.386 -6.529 -12.814 1.00 97.94 81 ALA A O 1
ATOM 626 N N . ALA A 1 82 ? -4.681 -5.454 -11.820 1.00 97.06 82 ALA A N 1
ATOM 627 C CA . ALA A 1 82 ? -3.610 -6.209 -12.468 1.00 97.06 82 ALA A CA 1
ATOM 628 C C . ALA A 1 82 ? -2.410 -6.440 -11.536 1.00 97.06 82 ALA A C 1
ATOM 630 O O . ALA A 1 82 ? -2.086 -5.606 -10.688 1.00 97.06 82 ALA A O 1
ATOM 631 N N . ILE A 1 83 ? -1.732 -7.574 -11.718 1.00 97.25 83 ILE A N 1
ATOM 632 C CA . ILE A 1 83 ? -0.494 -7.905 -11.008 1.00 97.25 83 ILE A CA 1
ATOM 633 C C . ILE A 1 83 ? 0.607 -8.116 -12.041 1.00 97.25 83 ILE A C 1
ATOM 635 O O . ILE A 1 83 ? 0.490 -9.011 -12.875 1.00 97.25 83 ILE A O 1
ATOM 639 N N . ASP A 1 84 ? 1.668 -7.324 -11.934 1.00 94.81 84 ASP A N 1
ATOM 640 C CA . ASP A 1 84 ? 2.848 -7.404 -12.793 1.00 94.81 84 ASP A CA 1
ATOM 641 C C . ASP A 1 84 ? 4.015 -8.090 -12.065 1.00 94.81 84 ASP A C 1
ATOM 643 O O . ASP A 1 84 ? 4.154 -8.045 -10.835 1.00 94.81 84 ASP A O 1
ATOM 647 N N . ASP A 1 85 ? 4.878 -8.734 -12.846 1.00 89.12 85 ASP A N 1
ATOM 648 C CA . ASP A 1 85 ? 5.880 -9.665 -12.326 1.00 89.12 85 ASP A CA 1
ATOM 649 C C . ASP A 1 85 ? 7.182 -9.002 -11.896 1.00 89.12 85 ASP A C 1
ATOM 651 O O . ASP A 1 85 ? 7.905 -9.562 -11.076 1.00 89.12 85 ASP A O 1
ATOM 655 N N . THR A 1 86 ? 7.522 -7.852 -12.474 1.00 85.06 86 THR A N 1
ATOM 656 C CA . THR A 1 86 ? 8.869 -7.289 -12.369 1.00 85.06 86 THR A CA 1
ATOM 657 C C . THR A 1 86 ? 8.833 -5.846 -11.892 1.00 85.06 86 THR A C 1
ATOM 659 O O . THR A 1 86 ? 8.027 -5.032 -12.344 1.00 85.06 86 THR A O 1
ATOM 662 N N . LEU A 1 87 ? 9.753 -5.527 -10.985 1.00 89.19 87 LEU A N 1
ATOM 663 C CA . LEU A 1 87 ? 10.164 -4.163 -10.689 1.00 89.19 87 LEU A CA 1
ATOM 664 C C . LEU A 1 87 ? 11.491 -3.885 -11.405 1.00 89.19 87 LEU A C 1
ATOM 666 O O . LEU A 1 87 ? 12.377 -4.738 -11.434 1.00 89.19 87 LEU A O 1
ATOM 670 N N . SER A 1 88 ? 11.644 -2.690 -11.967 1.00 88.50 88 SER A N 1
ATOM 671 C CA . SER A 1 88 ? 12.940 -2.184 -12.416 1.00 88.50 88 SER A CA 1
ATOM 672 C C . SER A 1 88 ? 13.900 -2.007 -11.232 1.00 88.50 88 SER A C 1
ATOM 674 O O . SER A 1 88 ? 13.480 -1.940 -10.075 1.00 88.50 88 SER A O 1
ATOM 676 N N . GLU A 1 89 ? 15.190 -1.810 -11.514 1.00 86.81 89 GLU A N 1
ATOM 677 C CA . GLU A 1 89 ? 16.191 -1.452 -10.492 1.00 86.81 89 GLU A CA 1
ATOM 678 C C . GLU A 1 89 ? 15.837 -0.156 -9.740 1.00 86.81 89 GLU A C 1
ATOM 680 O O . GLU A 1 89 ? 16.166 0.005 -8.568 1.00 86.81 89 GLU A O 1
ATOM 685 N N . SER A 1 90 ? 15.107 0.755 -10.391 1.00 84.44 90 SER A N 1
ATOM 686 C CA . SER A 1 90 ? 14.588 1.990 -9.793 1.00 84.44 90 SER A CA 1
ATOM 687 C C . SER A 1 90 ? 13.287 1.802 -8.993 1.00 84.44 90 SER A C 1
ATOM 689 O O . SER A 1 90 ? 12.734 2.769 -8.464 1.00 84.44 90 SER A O 1
ATOM 691 N N . GLY A 1 91 ? 12.776 0.573 -8.873 1.00 85.31 91 GLY A N 1
ATOM 692 C CA . GLY A 1 91 ? 11.569 0.261 -8.107 1.00 85.31 91 GLY A CA 1
ATOM 693 C C . GLY A 1 91 ? 10.276 0.733 -8.777 1.00 85.31 91 GLY A C 1
ATOM 694 O O . GLY A 1 91 ? 9.350 1.168 -8.080 1.00 85.31 91 GLY A O 1
ATOM 695 N N . VAL A 1 92 ? 10.223 0.678 -10.109 1.00 89.62 92 VAL A N 1
ATOM 696 C CA . VAL A 1 92 ? 9.039 0.957 -10.938 1.00 89.62 92 VAL A CA 1
ATOM 697 C C . VAL A 1 92 ? 8.494 -0.356 -11.493 1.00 89.62 92 VAL A C 1
ATOM 699 O O . VAL A 1 92 ? 9.270 -1.223 -11.878 1.00 89.62 92 VAL A O 1
ATOM 702 N N . ILE A 1 93 ? 7.173 -0.524 -11.527 1.00 92.38 93 ILE A N 1
ATOM 703 C CA . ILE A 1 93 ? 6.532 -1.723 -12.091 1.00 92.38 93 ILE A CA 1
ATOM 704 C C . ILE A 1 93 ? 6.743 -1.767 -13.607 1.00 92.38 93 ILE A C 1
ATOM 706 O O . ILE A 1 93 ? 6.568 -0.751 -14.276 1.00 92.38 93 ILE A O 1
ATOM 710 N N . VAL A 1 94 ? 7.093 -2.942 -14.137 1.00 90.38 94 VAL A N 1
ATOM 711 C CA . VAL A 1 94 ? 7.286 -3.196 -15.571 1.00 90.38 94 VAL A CA 1
ATOM 712 C C . VAL A 1 94 ? 6.408 -4.387 -16.001 1.00 90.38 94 VAL A C 1
ATOM 714 O O . VAL A 1 94 ? 6.534 -5.453 -15.392 1.00 90.38 94 VAL A O 1
ATOM 717 N N . PRO A 1 95 ? 5.559 -4.257 -17.047 1.00 90.50 95 PRO A N 1
ATOM 718 C CA . PRO A 1 95 ? 5.396 -3.095 -17.935 1.00 90.50 95 PRO A CA 1
ATOM 719 C C . PRO A 1 95 ? 4.790 -1.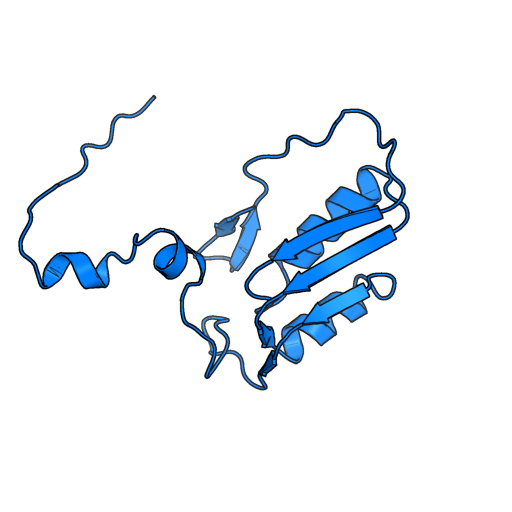854 -17.259 1.00 90.50 95 PRO A C 1
ATOM 721 O O . PRO A 1 95 ? 5.151 -0.742 -17.641 1.00 90.50 95 PRO A O 1
ATOM 724 N N . GLY A 1 96 ? 3.949 -2.024 -16.234 1.00 90.12 96 GLY A N 1
ATOM 725 C CA . GLY A 1 96 ? 3.409 -0.927 -15.431 1.00 90.12 96 GLY A CA 1
ATOM 726 C C . GLY A 1 96 ? 2.639 0.129 -16.231 1.00 90.12 96 GLY A C 1
ATOM 727 O O . GLY A 1 96 ? 2.098 -0.129 -17.305 1.00 90.12 96 GLY A O 1
ATOM 728 N N . LEU A 1 97 ? 2.554 1.342 -15.674 1.00 90.62 97 LEU A N 1
ATOM 729 C CA . LEU A 1 97 ? 1.831 2.462 -16.294 1.00 90.62 97 LEU A CA 1
ATOM 730 C C . LEU A 1 97 ? 2.596 3.797 -16.260 1.00 90.62 97 LEU A C 1
ATOM 732 O O . LEU A 1 97 ? 2.021 4.832 -16.595 1.00 90.62 97 LEU A O 1
ATOM 736 N N . GLY A 1 98 ? 3.875 3.782 -15.876 1.00 89.81 98 GLY A N 1
ATOM 737 C CA . GLY A 1 98 ? 4.659 4.993 -15.611 1.00 89.81 98 GLY A CA 1
ATOM 738 C C . GLY A 1 98 ? 4.302 5.642 -14.269 1.00 89.81 98 GLY A C 1
ATOM 739 O O . GLY A 1 98 ? 3.859 4.955 -13.346 1.00 89.81 98 GLY A O 1
ATOM 740 N N . ASP A 1 99 ? 4.501 6.956 -14.153 1.00 90.50 99 ASP A N 1
ATOM 741 C CA . ASP A 1 99 ? 4.115 7.708 -12.956 1.00 90.50 99 ASP A CA 1
ATOM 742 C C . ASP A 1 99 ? 2.602 7.986 -12.956 1.00 90.50 99 ASP A C 1
ATOM 744 O O . ASP A 1 99 ? 2.068 8.676 -13.826 1.00 90.50 99 ASP A O 1
ATOM 748 N N . ALA A 1 100 ? 1.885 7.408 -11.991 1.00 91.88 100 ALA A N 1
ATOM 749 C CA . ALA A 1 100 ? 0.437 7.569 -11.888 1.00 91.88 100 ALA A CA 1
ATOM 750 C C . ALA A 1 100 ? 0.023 9.010 -11.558 1.00 91.88 100 ALA A C 1
ATOM 752 O O . ALA A 1 100 ? -1.020 9.461 -12.028 1.00 91.88 100 ALA A O 1
ATOM 753 N N . GLY A 1 101 ? 0.818 9.714 -10.746 1.00 90.25 101 GLY A N 1
ATOM 754 C CA . GLY A 1 101 ? 0.536 11.081 -10.327 1.00 90.25 101 GLY A CA 1
ATOM 755 C C . GLY A 1 101 ? 0.681 12.043 -11.495 1.00 90.25 101 GLY A C 1
ATOM 756 O O . GLY A 1 101 ? -0.271 12.754 -11.814 1.00 90.25 101 GLY A O 1
ATOM 757 N N . ASP A 1 102 ? 1.815 11.996 -12.192 1.00 92.44 102 ASP A N 1
ATOM 758 C CA . ASP A 1 102 ? 2.061 12.864 -13.346 1.00 92.44 102 ASP A CA 1
ATOM 759 C C . ASP A 1 102 ? 1.035 12.652 -14.454 1.00 92.44 102 ASP A C 1
ATOM 761 O O . ASP A 1 102 ? 0.536 13.618 -15.029 1.00 92.44 102 ASP A O 1
ATOM 765 N N . ARG A 1 103 ? 0.633 11.400 -14.699 1.00 92.56 103 ARG A N 1
ATOM 766 C CA . ARG A 1 103 ? -0.418 11.084 -15.674 1.00 92.56 103 ARG A CA 1
ATOM 767 C C . ARG A 1 103 ? -1.805 11.551 -15.244 1.00 92.56 103 ARG A C 1
ATOM 769 O O . ARG A 1 103 ? -2.615 11.897 -16.099 1.00 92.56 103 ARG A O 1
ATOM 776 N N . GLN A 1 104 ? -2.110 11.517 -13.948 1.00 93.62 104 GLN A N 1
ATOM 777 C CA . GLN A 1 104 ? -3.411 11.939 -13.430 1.00 93.62 104 GLN A CA 1
ATOM 778 C C . GLN A 1 104 ? -3.552 13.464 -13.402 1.00 93.62 104 GLN A C 1
ATOM 780 O O . GLN A 1 104 ? -4.648 13.977 -13.633 1.00 93.62 104 GLN A O 1
ATOM 785 N N . PHE A 1 105 ? -2.471 14.177 -13.088 1.00 94.38 105 PHE A N 1
ATOM 786 C CA . PHE A 1 105 ? -2.482 15.626 -12.882 1.00 94.38 105 PHE A CA 1
ATOM 787 C C . PHE A 1 105 ? -1.872 16.425 -14.036 1.00 94.38 105 PHE A C 1
ATOM 789 O O . PHE A 1 105 ? -1.856 17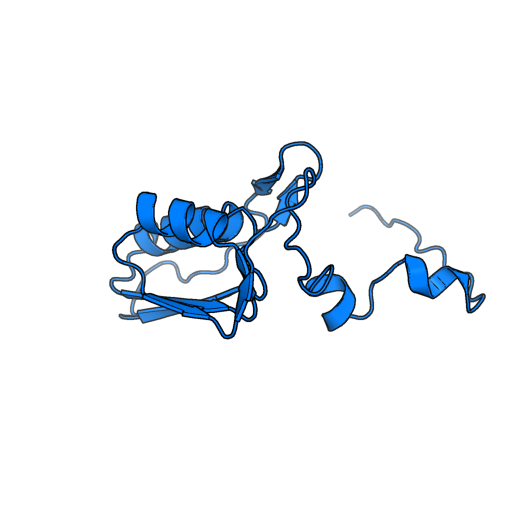.652 -13.957 1.00 94.38 105 PHE A O 1
ATOM 796 N N . ASP A 1 106 ? -1.409 15.748 -15.090 1.00 92.31 106 ASP A N 1
ATOM 797 C CA . ASP A 1 106 ? -0.751 16.351 -16.253 1.00 92.31 106 ASP A CA 1
ATOM 798 C C . ASP A 1 106 ? 0.465 17.208 -15.850 1.00 92.31 106 ASP A C 1
ATOM 800 O O . ASP A 1 106 ? 0.628 18.362 -16.249 1.00 92.31 106 ASP A O 1
ATOM 804 N N . THR A 1 107 ? 1.307 16.655 -14.970 1.00 92.81 107 THR A N 1
ATOM 805 C CA . THR A 1 107 ? 2.504 17.333 -14.435 1.00 92.81 107 THR A CA 1
ATOM 806 C C . THR A 1 107 ? 3.817 16.816 -15.005 1.00 92.81 107 THR A C 1
ATOM 808 O O . THR A 1 107 ? 4.876 17.294 -14.592 1.00 92.81 107 THR A O 1
ATOM 811 N N . ASP A 1 108 ? 3.759 15.904 -15.979 1.00 80.88 108 ASP A N 1
ATOM 812 C CA . ASP A 1 108 ? 4.948 15.344 -16.611 1.00 80.88 108 ASP A CA 1
ATOM 813 C C . ASP A 1 108 ? 5.777 16.450 -17.285 1.00 80.88 108 ASP A C 1
ATOM 815 O O . ASP A 1 108 ? 5.397 17.061 -18.290 1.00 80.88 108 ASP A O 1
ATOM 819 N N . VAL A 1 109 ? 6.954 16.710 -16.719 1.00 63.59 109 VAL A N 1
ATOM 820 C CA . VAL A 1 109 ? 7.895 17.715 -17.221 1.00 63.59 109 VAL A CA 1
ATOM 821 C C . VAL A 1 109 ? 8.510 17.330 -18.567 1.00 63.59 109 VAL A C 1
ATOM 823 O O . VAL A 1 109 ? 9.058 18.202 -19.245 1.00 63.59 109 VAL A O 1
ATOM 826 N N . HIS A 1 110 ? 8.398 16.069 -18.996 1.00 59.56 110 HIS A N 1
ATOM 827 C CA . HIS A 1 110 ? 8.869 15.631 -20.307 1.00 59.56 110 HIS A CA 1
ATOM 828 C C . HIS A 1 110 ? 7.936 16.053 -21.453 1.00 59.56 110 HIS A C 1
ATOM 830 O O . HIS A 1 110 ? 8.420 16.244 -22.566 1.00 59.56 110 HIS A O 1
ATOM 836 N N . HIS A 1 111 ? 6.647 16.309 -21.193 1.00 44.91 111 HIS A N 1
ATOM 837 C CA . HIS A 1 111 ? 5.706 16.802 -22.210 1.00 44.91 111 HIS A CA 1
ATOM 838 C C . HIS A 1 111 ? 5.771 18.323 -22.443 1.00 44.91 111 HIS A C 1
ATOM 840 O O . HIS A 1 111 ? 5.342 18.813 -23.489 1.00 44.91 111 HIS A O 1
ATOM 846 N N . ILE A 1 112 ? 6.350 19.091 -21.513 1.00 47.44 112 ILE A N 1
ATOM 847 C CA . ILE A 1 112 ? 6.404 20.564 -21.599 1.00 47.44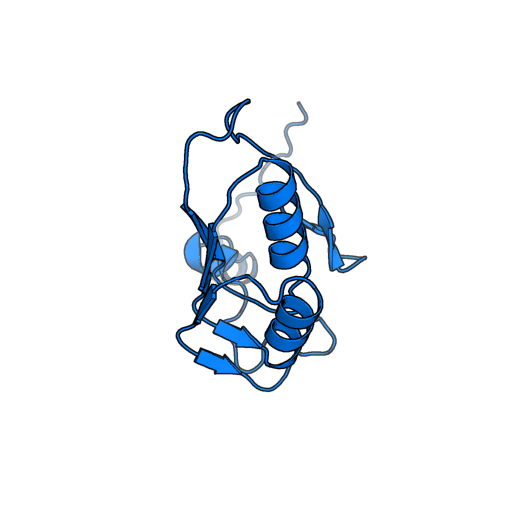 112 ILE A CA 1
ATOM 848 C C . ILE A 1 112 ? 7.526 21.047 -22.544 1.00 47.44 112 ILE A C 1
ATOM 850 O O . ILE A 1 112 ? 7.544 22.208 -22.955 1.00 47.44 112 ILE A O 1
ATOM 854 N N . SER A 1 113 ? 8.457 20.174 -22.944 1.00 43.94 113 SER A N 1
ATOM 855 C CA . SER A 1 113 ? 9.563 20.543 -23.840 1.00 43.94 113 SER A CA 1
ATOM 856 C C . SER A 1 113 ? 9.230 20.443 -25.336 1.00 43.94 113 SER A C 1
ATOM 858 O O . SER A 1 113 ? 9.923 21.077 -26.131 1.00 43.94 113 SER A O 1
ATOM 860 N N . GLU A 1 114 ? 8.164 19.735 -25.733 1.00 45.25 114 GLU A N 1
ATOM 861 C CA . GLU A 1 114 ? 7.773 19.617 -27.151 1.00 45.25 114 GLU A CA 1
ATOM 862 C C . GLU A 1 114 ? 6.793 20.708 -27.616 1.00 45.25 114 GLU A C 1
ATOM 864 O O . GLU A 1 114 ? 6.754 21.026 -28.803 1.00 45.25 114 GLU A O 1
ATOM 869 N N . ASN A 1 115 ? 6.081 21.373 -26.699 1.00 40.94 115 ASN A N 1
ATOM 870 C CA . ASN A 1 115 ? 5.246 22.539 -27.005 1.00 40.94 115 ASN A CA 1
ATOM 871 C C . ASN A 1 115 ? 5.747 23.762 -26.229 1.00 40.94 115 ASN A C 1
ATOM 873 O O . ASN A 1 115 ? 5.345 24.008 -25.096 1.00 40.94 115 ASN A O 1
ATOM 877 N N . GLY A 1 116 ? 6.648 24.526 -26.854 1.00 42.41 116 GLY A N 1
ATOM 878 C CA . GLY A 1 116 ? 7.368 25.660 -26.270 1.00 42.41 116 GLY A CA 1
ATOM 879 C C . GLY A 1 116 ? 6.497 26.752 -25.633 1.00 42.41 116 GLY A C 1
ATOM 880 O O . GLY A 1 116 ? 6.244 27.794 -26.234 1.00 42.41 116 GLY A O 1
ATOM 881 N N . GLY A 1 117 ? 6.134 26.560 -24.366 1.00 36.44 117 GLY A N 1
ATOM 882 C CA . GLY A 1 117 ? 5.557 27.567 -23.483 1.00 36.44 117 GLY A CA 1
ATOM 883 C C . GLY A 1 117 ? 6.464 27.779 -22.278 1.00 36.44 117 GLY A C 1
ATOM 884 O O . GLY A 1 117 ? 6.389 27.062 -21.286 1.00 36.44 117 GLY A O 1
ATOM 885 N N . ASN A 1 118 ? 7.347 28.772 -22.357 1.00 42.41 118 ASN A N 1
ATOM 886 C CA . ASN A 1 118 ? 8.280 29.128 -21.291 1.00 42.41 118 ASN A CA 1
ATOM 887 C C . ASN A 1 118 ? 7.505 29.670 -20.069 1.00 42.41 118 ASN A C 1
ATOM 889 O O . ASN A 1 118 ? 7.208 30.862 -19.987 1.00 42.41 118 ASN A O 1
ATOM 893 N N . HIS A 1 119 ? 7.151 28.807 -19.118 1.00 43.19 119 HIS A N 1
ATOM 894 C CA . HIS A 1 119 ? 6.670 29.201 -17.791 1.00 43.19 119 HIS A CA 1
ATOM 895 C C . HIS A 1 119 ? 7.630 28.676 -16.725 1.00 43.19 119 HIS A C 1
ATOM 897 O O . HIS A 1 119 ? 7.393 27.675 -16.053 1.00 43.19 119 HIS A O 1
ATOM 903 N N . LYS A 1 120 ? 8.742 29.401 -16.548 1.00 38.19 120 LYS A N 1
ATOM 904 C CA . LYS A 1 120 ? 9.556 29.309 -15.333 1.00 38.19 120 LYS A CA 1
ATOM 905 C C . LYS A 1 120 ? 8.675 29.680 -14.138 1.00 38.19 120 LYS A C 1
ATOM 907 O O . LYS A 1 120 ? 8.378 30.858 -13.939 1.00 38.19 120 LYS A O 1
ATOM 912 N N . ARG A 1 121 ? 8.265 28.696 -13.332 1.00 46.12 121 ARG A N 1
ATOM 913 C CA . ARG A 1 121 ? 7.678 28.970 -12.015 1.00 46.12 121 ARG A CA 1
ATOM 914 C C . ARG A 1 121 ? 8.765 29.600 -11.141 1.00 46.12 121 ARG A C 1
ATOM 916 O O . ARG A 1 121 ? 9.802 28.989 -10.897 1.00 46.12 121 ARG A O 1
ATOM 923 N N . LYS A 1 122 ? 8.545 30.847 -10.718 1.00 39.31 122 LYS A N 1
ATOM 924 C CA . LYS A 1 122 ? 9.316 31.476 -9.642 1.00 39.31 122 LYS A CA 1
ATOM 925 C C . LYS A 1 122 ? 9.031 30.692 -8.361 1.00 39.31 122 LYS A C 1
ATOM 927 O O . LYS A 1 122 ? 7.873 30.588 -7.970 1.00 39.31 122 LYS A O 1
ATOM 932 N N . HIS A 1 123 ? 10.072 30.157 -7.731 1.00 35.75 123 HIS A N 1
ATOM 933 C CA . HIS A 1 123 ? 10.008 29.778 -6.326 1.00 35.75 123 HIS A CA 1
ATOM 934 C C . HIS A 1 123 ? 9.693 31.037 -5.511 1.00 35.75 123 HIS A C 1
ATOM 936 O O . HIS A 1 123 ? 10.470 31.990 -5.528 1.00 35.75 123 HIS A O 1
ATOM 942 N N . SER A 1 124 ? 8.544 31.053 -4.843 1.00 35.22 124 SER A N 1
ATOM 943 C CA . SER A 1 124 ? 8.316 31.883 -3.664 1.00 35.22 124 SER A CA 1
ATOM 944 C C . SER A 1 124 ? 8.471 30.972 -2.453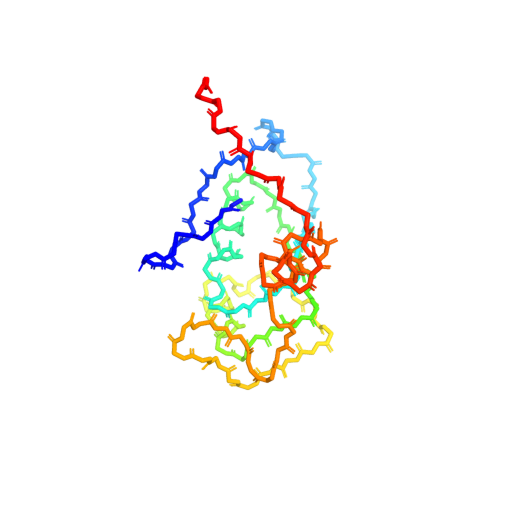 1.00 35.22 124 SER A C 1
ATOM 946 O O . SER A 1 124 ? 7.700 30.027 -2.288 1.00 35.22 124 SER A O 1
ATOM 948 N N . GLU A 1 125 ? 9.525 31.218 -1.685 1.00 33.94 125 GLU A N 1
ATOM 949 C CA . GLU A 1 125 ? 9.655 30.760 -0.306 1.00 33.94 125 GLU A CA 1
ATOM 950 C C . GLU A 1 125 ? 8.571 31.448 0.531 1.00 33.94 125 GLU A C 1
ATOM 952 O O . GLU A 1 125 ? 8.450 32.670 0.457 1.00 33.94 125 GLU A O 1
ATOM 957 N N . GLU A 1 126 ? 7.800 30.663 1.283 1.00 37.69 126 GLU A N 1
ATOM 958 C CA . GLU A 1 126 ? 7.125 31.028 2.539 1.00 37.69 126 GLU A CA 1
ATOM 959 C C . GLU A 1 126 ? 6.818 29.747 3.329 1.00 37.69 126 GLU A C 1
ATOM 961 O O . GLU A 1 126 ? 6.346 28.763 2.709 1.00 37.69 126 GLU A O 1
#

InterPro domains:
  IPR000836 Phosphoribosyltransferase domain [PF14681] (1-107)
  IPR029057 Phosphoribosyltransferase-like [G3DSA:3.40.50.2020] (1-108)
  IPR029057 Phosphoribosyltransferase-like [SSF53271] (2-105)